Protein AF-A0A1L1SVD8-F1 (afdb_monomer)

Radius of gyration: 27.03 Å; Cα contacts (8 Å, |Δi|>4): 14; chains: 1; bounding box: 53×36×68 Å

Nearest PDB structures (foldseek):
  6id1-assembly1_P  TM=9.908E-01  e=1.249E-09  Homo sapiens
  8c6j-assembly1_P  TM=9.129E-01  e=4.809E-10  Homo sapiens
  6qdv-assembly1_P  TM=8.972E-01  e=2.088E-09  Homo sapiens
  5xjc-assembly1_P  TM=9.632E-01  e=3.655E-08  Homo sapiens
  8xi2-assembly1_P  TM=9.242E-01  e=6.176E-03  Chlamydomonas reinhardtii

Sequence (79 aa):
MTTAARPTFEPARGGRGKGEGDLSQLSKQYSSRDLPSHTKIKYRQTTQDAPEEVRNRDFRRELEERERAAARDKNRDRP

Secondary structure (DSSP, 8-state):
--------SSPPPSSSSTTSSSHHHH-----TTSS----SPPPPPTTS--HHHHHT--HHHHHHHHHHHHHHHHHHS--

Solvent-accessible surface 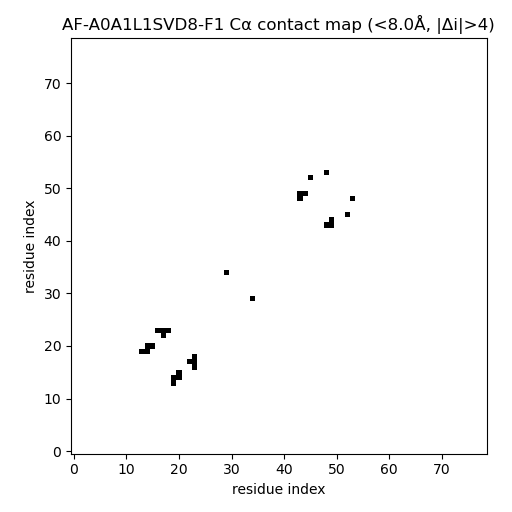area (backbone atoms only — not comparable to full-atom values): 5483 Å² total; per-residue (Å²): 137,83,80,79,83,68,86,83,90,70,81,91,77,84,63,80,52,83,65,53,62,70,46,53,77,72,58,90,78,78,55,91,82,72,51,97,66,82,91,68,87,83,75,63,44,87,94,61,70,20,71,74,61,54,71,74,53,68,61,67,64,54,48,55,51,51,50,52,50,52,51,51,52,58,59,68,74,50,131

pLDDT: mean 86.73, std 9.41, range [55.53, 96.69]

Mean predicted aligned error: 9.61 Å

Foldseek 3Di:
DDPPDDDDPDDDDDQPDQPNDCNVVPDPDDDPVRPDDCPDDDAQDVVRPHVVVVVPDDPVVVVVVVVVVVVVVVVVPPD

Structure (mmCIF, N/CA/C/O backbone):
data_AF-A0A1L1SVD8-F1
#
_entry.id   AF-A0A1L1SVD8-F1
#
loop_
_atom_s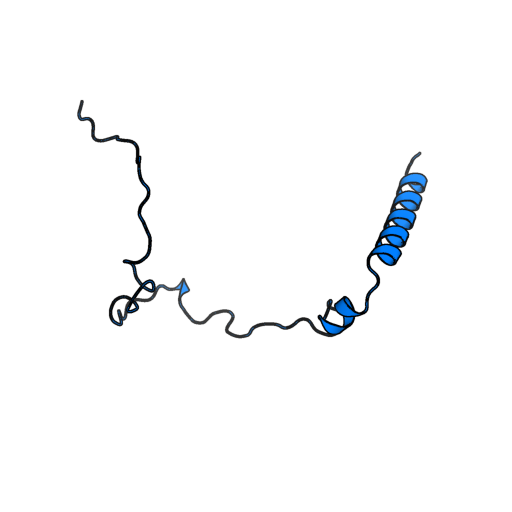ite.group_PDB
_atom_site.id
_atom_site.type_symbol
_atom_site.label_atom_id
_atom_site.label_alt_id
_atom_site.label_comp_id
_atom_site.label_asym_id
_atom_site.label_entity_id
_atom_site.label_seq_id
_atom_site.pdbx_PDB_ins_code
_atom_site.Cartn_x
_atom_site.Cartn_y
_atom_site.Cartn_z
_atom_site.occupancy
_atom_site.B_iso_or_equiv
_atom_site.auth_seq_id
_atom_site.auth_comp_id
_atom_site.auth_asym_id
_atom_site.auth_atom_id
_atom_site.pdbx_PDB_model_num
ATOM 1 N N . MET A 1 1 ? -6.760 9.378 -47.231 1.00 55.53 1 MET A N 1
ATOM 2 C CA . MET A 1 1 ? -6.596 9.311 -45.761 1.00 55.53 1 MET A CA 1
ATOM 3 C C . MET A 1 1 ? -6.077 7.926 -45.409 1.00 55.53 1 MET A C 1
ATOM 5 O O . MET A 1 1 ? -6.689 6.962 -45.846 1.00 55.53 1 MET A O 1
ATOM 9 N N . THR A 1 2 ? -4.936 7.805 -44.726 1.00 71.06 2 THR A N 1
ATOM 10 C CA . THR A 1 2 ? -4.359 6.502 -44.347 1.00 71.06 2 THR A CA 1
ATOM 11 C C . THR A 1 2 ? -4.910 6.043 -42.993 1.00 71.06 2 THR A C 1
ATOM 13 O O . THR A 1 2 ? -5.038 6.827 -42.056 1.00 71.06 2 THR A O 1
ATOM 16 N N . THR A 1 3 ? -5.259 4.763 -42.883 1.00 73.94 3 THR A N 1
ATOM 17 C CA . THR A 1 3 ? -5.948 4.141 -41.735 1.00 73.94 3 THR A CA 1
ATOM 18 C C . THR A 1 3 ? -4.982 3.707 -40.624 1.00 73.94 3 THR A C 1
ATOM 20 O O . THR A 1 3 ? -5.083 2.605 -40.090 1.00 73.94 3 THR A O 1
ATOM 23 N N . ALA A 1 4 ? -3.992 4.541 -40.298 1.00 79.88 4 ALA A N 1
ATOM 24 C CA . ALA A 1 4 ? -2.970 4.197 -39.305 1.00 79.88 4 ALA A CA 1
ATOM 25 C C . ALA A 1 4 ? -3.524 4.148 -37.867 1.00 79.88 4 ALA A C 1
ATOM 27 O O . ALA A 1 4 ? -3.015 3.400 -37.031 1.00 79.88 4 ALA A O 1
ATOM 28 N N . ALA A 1 5 ? -4.586 4.908 -37.583 1.00 85.50 5 ALA A N 1
ATOM 29 C CA . ALA A 1 5 ? -5.307 4.828 -36.320 1.00 85.50 5 ALA A CA 1
ATOM 30 C C . ALA A 1 5 ? -6.192 3.570 -36.304 1.00 85.50 5 ALA A C 1
ATOM 32 O O . ALA A 1 5 ? -7.231 3.523 -36.961 1.00 85.50 5 ALA A O 1
ATOM 33 N N . ARG A 1 6 ? -5.774 2.551 -35.550 1.00 87.50 6 ARG A N 1
ATOM 34 C CA . ARG A 1 6 ? -6.539 1.322 -35.292 1.00 87.50 6 ARG A CA 1
ATOM 35 C C . ARG A 1 6 ? -6.638 1.071 -33.783 1.00 87.50 6 ARG A C 1
ATOM 37 O O . ARG A 1 6 ? -5.670 1.363 -33.080 1.00 87.50 6 ARG A O 1
ATOM 44 N N . PRO A 1 7 ? -7.765 0.543 -33.276 1.00 90.69 7 PRO A N 1
ATOM 45 C CA . PRO A 1 7 ? -7.881 0.161 -31.872 1.00 90.69 7 PRO A CA 1
ATOM 46 C C . PRO A 1 7 ? -7.044 -1.092 -31.564 1.00 90.69 7 PRO A C 1
ATOM 48 O O . PRO A 1 7 ? -6.795 -1.929 -32.436 1.00 90.69 7 PRO A O 1
ATOM 51 N N . THR A 1 8 ? -6.622 -1.231 -30.308 1.00 90.00 8 THR A N 1
ATOM 52 C CA . THR A 1 8 ? -5.962 -2.439 -29.798 1.00 90.00 8 THR A CA 1
ATOM 53 C C . THR A 1 8 ? -7.030 -3.424 -29.327 1.00 90.00 8 THR A C 1
ATOM 55 O O . THR A 1 8 ? -7.708 -3.156 -28.340 1.00 90.00 8 THR A O 1
ATOM 58 N N . PHE A 1 9 ? -7.191 -4.550 -30.024 1.00 91.25 9 PHE A N 1
ATOM 59 C CA . PHE A 1 9 ? -8.176 -5.580 -29.662 1.00 91.25 9 PHE A CA 1
ATOM 60 C C . PHE A 1 9 ? -7.642 -6.607 -28.655 1.00 91.25 9 PHE A C 1
ATOM 62 O O . PHE A 1 9 ? -8.416 -7.175 -27.892 1.00 91.25 9 PHE A O 1
ATOM 69 N N . GLU A 1 10 ? -6.323 -6.811 -28.615 1.00 90.88 10 GLU A N 1
ATOM 70 C CA . GLU A 1 10 ? -5.653 -7.702 -27.665 1.00 90.88 10 GLU A CA 1
ATOM 71 C C . GLU A 1 10 ? -4.480 -6.971 -26.991 1.00 90.88 10 GLU A C 1
ATOM 73 O O . GLU A 1 10 ? -3.667 -6.356 -27.690 1.00 90.88 10 GLU A O 1
ATOM 78 N N . PRO A 1 11 ? -4.367 -7.002 -25.649 1.00 92.31 11 PRO A N 1
ATOM 79 C CA . PRO A 1 11 ? -3.278 -6.342 -24.938 1.00 92.31 11 PRO A CA 1
ATOM 80 C C . PRO A 1 11 ? -1.960 -7.123 -25.056 1.00 92.31 11 PRO A C 1
ATOM 82 O O . PRO A 1 11 ? -1.944 -8.341 -25.247 1.00 92.31 11 PRO A O 1
ATOM 85 N N . ALA A 1 12 ? -0.833 -6.432 -24.868 1.00 91.31 12 ALA A N 1
ATOM 86 C CA . ALA A 1 12 ? 0.470 -7.082 -24.758 1.00 91.31 12 ALA A CA 1
ATOM 87 C C . ALA A 1 12 ? 0.531 -7.971 -23.501 1.00 91.31 12 ALA A C 1
ATOM 89 O O . ALA A 1 12 ? 0.122 -7.556 -22.415 1.00 91.31 12 ALA A O 1
ATOM 90 N N . ARG A 1 13 ? 1.056 -9.192 -23.646 1.00 89.31 13 ARG A N 1
ATOM 91 C CA . ARG A 1 13 ? 1.257 -10.134 -22.533 1.00 89.31 13 ARG A CA 1
ATOM 92 C C . ARG A 1 13 ? 2.652 -9.950 -21.9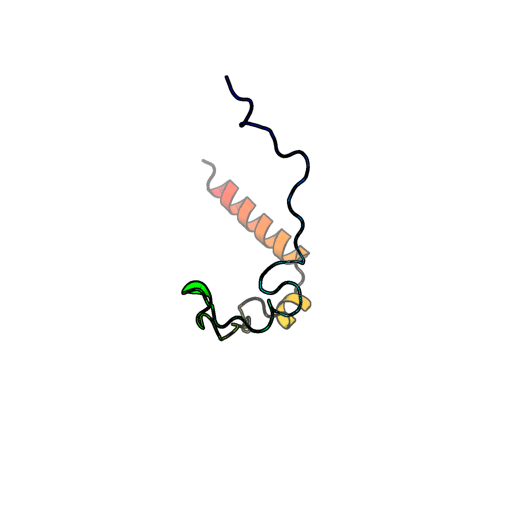30 1.00 89.31 13 ARG A C 1
ATOM 94 O O . ARG A 1 13 ? 3.622 -9.825 -22.674 1.00 89.31 13 ARG A O 1
ATOM 101 N N . GLY A 1 14 ? 2.744 -9.974 -20.600 1.00 89.69 14 GLY A N 1
ATOM 102 C CA . GLY A 1 14 ? 4.023 -10.040 -19.883 1.00 89.69 14 GLY A CA 1
ATOM 103 C C . GLY A 1 14 ? 4.698 -11.412 -20.018 1.00 89.69 14 GLY A C 1
ATOM 104 O O . GLY A 1 14 ? 4.102 -12.365 -20.524 1.00 89.69 14 GLY A O 1
ATOM 105 N N . GLY A 1 15 ? 5.945 -11.518 -19.565 1.00 84.50 15 GLY A N 1
ATOM 106 C CA . GLY A 1 15 ? 6.760 -12.742 -19.590 1.00 84.50 15 GLY A CA 1
ATOM 107 C C . GLY A 1 15 ? 7.919 -12.727 -20.595 1.00 84.50 15 GLY A C 1
ATOM 108 O O . GLY A 1 15 ? 8.560 -13.755 -20.812 1.00 84.50 15 GLY A O 1
ATOM 109 N N . ARG A 1 16 ? 8.175 -11.594 -21.260 1.00 82.00 16 ARG A N 1
ATOM 110 C CA . ARG A 1 16 ? 9.236 -11.444 -22.280 1.00 82.00 16 ARG A CA 1
ATOM 111 C C . ARG A 1 16 ? 10.175 -10.260 -22.009 1.00 82.00 16 ARG A C 1
ATOM 113 O O . ARG A 1 16 ? 11.143 -10.089 -22.743 1.00 82.00 16 ARG A O 1
ATOM 120 N N . GLY A 1 17 ? 9.892 -9.442 -20.996 1.00 79.38 17 GLY A N 1
ATOM 121 C CA . GLY A 1 17 ? 10.625 -8.223 -20.665 1.00 79.38 17 GLY A CA 1
ATOM 122 C C . GLY A 1 17 ? 11.728 -8.393 -19.614 1.00 79.38 17 GLY A C 1
ATOM 123 O O . GLY A 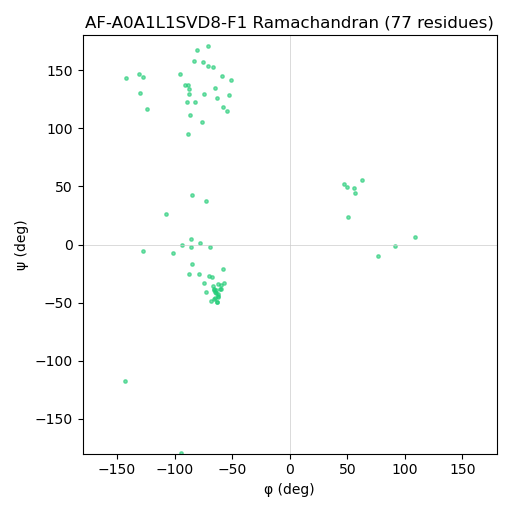1 17 ? 11.980 -9.476 -19.076 1.00 79.38 17 GLY A O 1
ATOM 124 N N . LYS A 1 18 ? 12.396 -7.273 -19.303 1.00 77.44 18 LYS A N 1
ATOM 125 C CA . LYS A 1 18 ? 13.428 -7.177 -18.257 1.00 77.44 18 LYS A CA 1
ATOM 126 C C . LYS A 1 18 ? 12.841 -7.595 -16.906 1.00 77.44 18 LYS A C 1
ATOM 128 O O . LYS A 1 18 ? 11.936 -6.942 -16.405 1.00 77.44 18 LYS A O 1
ATOM 133 N N . GLY A 1 19 ? 13.387 -8.661 -16.322 1.00 79.38 19 GLY A N 1
ATOM 134 C CA . GLY A 1 19 ? 12.968 -9.174 -15.011 1.00 79.38 19 GLY A CA 1
ATOM 135 C C . GLY A 1 19 ? 11.874 -10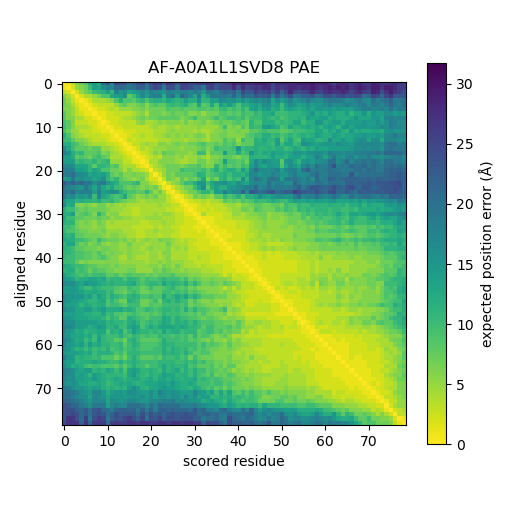.247 -15.032 1.00 79.38 19 GLY A C 1
ATOM 136 O O . GLY A 1 19 ? 11.525 -10.745 -13.971 1.00 79.38 19 GLY A O 1
ATOM 137 N N . GLU A 1 20 ? 11.352 -10.630 -16.202 1.00 82.06 20 GLU A N 1
ATOM 138 C CA . GLU A 1 20 ? 10.204 -11.554 -16.299 1.00 82.06 20 GLU A CA 1
ATOM 139 C C . GLU A 1 20 ? 10.590 -13.002 -16.661 1.00 82.06 20 GLU A C 1
ATOM 141 O O . GLU A 1 20 ? 9.751 -13.898 -16.637 1.00 82.06 20 GLU A O 1
ATOM 146 N N . GLY A 1 21 ? 11.861 -13.235 -16.994 1.00 79.69 21 GLY A N 1
ATOM 147 C CA . GLY A 1 21 ? 12.442 -14.551 -17.274 1.00 79.69 21 GLY A CA 1
ATOM 148 C C . GLY A 1 21 ? 13.870 -14.613 -16.741 1.00 79.69 21 GLY A C 1
ATOM 149 O O . GLY A 1 21 ? 14.098 -14.403 -15.556 1.00 79.69 21 GLY A O 1
ATOM 150 N N . ASP A 1 22 ? 14.853 -14.793 -17.621 1.00 75.50 22 ASP A N 1
ATOM 151 C CA . ASP A 1 22 ? 16.289 -14.810 -17.282 1.00 75.50 22 ASP A CA 1
ATOM 152 C C . ASP A 1 22 ? 16.862 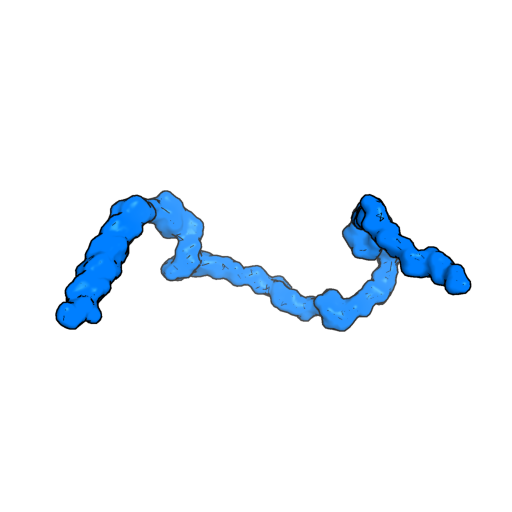-13.408 -16.946 1.00 75.50 22 ASP A C 1
ATOM 154 O O . ASP A 1 22 ? 17.936 -13.027 -17.396 1.00 75.50 22 ASP A O 1
ATOM 158 N N . LEU A 1 23 ? 16.092 -12.552 -16.256 1.00 72.81 23 LEU A N 1
ATOM 159 C CA . LEU A 1 23 ? 16.430 -11.155 -15.925 1.00 72.81 23 LEU A CA 1
ATOM 160 C C . LEU A 1 23 ? 16.892 -10.295 -17.130 1.00 72.81 23 LEU A C 1
ATOM 162 O O . LEU A 1 23 ? 17.579 -9.288 -16.955 1.00 72.81 23 LEU A O 1
ATOM 166 N N . SER A 1 24 ? 16.499 -10.675 -18.356 1.00 67.81 24 SER A N 1
ATOM 167 C CA . SER A 1 24 ? 17.059 -10.158 -19.618 1.00 67.81 24 SER A CA 1
ATOM 168 C C . SER A 1 24 ? 18.590 -10.333 -19.703 1.00 67.81 24 SER A C 1
ATOM 170 O O . SER A 1 24 ? 19.314 -9.381 -19.997 1.00 67.81 24 SER A O 1
ATOM 172 N N . GLN A 1 25 ? 19.064 -11.545 -19.401 1.00 63.94 25 GLN A N 1
ATOM 173 C CA . GLN A 1 25 ? 20.442 -12.048 -19.490 1.00 63.94 25 GLN A CA 1
ATOM 174 C C . GLN A 1 25 ? 21.499 -11.104 -18.895 1.00 63.94 25 GLN A C 1
ATOM 176 O O . GLN A 1 25 ? 22.480 -10.755 -19.547 1.00 63.94 25 GLN A O 1
ATOM 181 N N . LEU A 1 26 ? 21.285 -10.665 -17.647 1.00 67.81 26 LEU A N 1
ATOM 182 C CA . LEU A 1 26 ? 22.199 -9.793 -16.886 1.00 67.81 26 LEU A CA 1
ATOM 183 C C . LEU A 1 26 ? 22.538 -8.458 -17.576 1.00 67.81 26 LEU A C 1
ATOM 185 O O . LEU A 1 26 ? 23.681 -7.992 -17.573 1.00 67.81 26 LEU A O 1
ATOM 189 N N . SER A 1 27 ? 21.524 -7.792 -18.131 1.00 79.62 27 SER A N 1
ATOM 190 C CA . SER A 1 27 ? 21.666 -6.404 -18.574 1.00 79.62 27 SER A CA 1
ATOM 191 C C . SER A 1 27 ? 22.222 -5.514 -17.453 1.00 79.62 27 SER A C 1
ATOM 193 O O . SER A 1 27 ? 21.687 -5.468 -16.346 1.00 79.62 27 SER A O 1
ATOM 195 N N . LYS A 1 28 ? 23.277 -4.751 -17.765 1.00 85.81 28 LYS A N 1
ATOM 196 C CA . LYS A 1 28 ? 23.884 -3.757 -16.857 1.00 85.81 28 LYS A CA 1
ATOM 197 C C . LYS A 1 28 ? 23.085 -2.450 -16.778 1.00 85.81 28 LYS A C 1
ATOM 199 O O . LYS A 1 28 ? 23.508 -1.510 -16.113 1.00 85.81 28 LYS A O 1
ATOM 204 N N . GLN A 1 29 ? 21.958 -2.362 -17.483 1.00 88.38 29 GLN A N 1
ATOM 205 C CA . GLN A 1 29 ? 21.123 -1.166 -17.516 1.00 88.38 29 GLN A CA 1
ATOM 206 C C . GLN A 1 29 ? 20.207 -1.118 -16.285 1.00 88.38 29 GLN A C 1
ATOM 208 O O . GLN A 1 29 ? 19.391 -2.018 -16.061 1.00 88.38 29 GLN A O 1
ATOM 213 N N . TYR A 1 30 ? 20.301 -0.037 -15.514 1.00 88.75 30 TYR A N 1
ATOM 214 C CA . TYR A 1 30 ? 19.422 0.249 -14.382 1.00 88.75 30 TYR A CA 1
ATOM 215 C C . TYR A 1 30 ? 18.889 1.680 -14.471 1.00 88.75 30 TYR A C 1
ATOM 217 O O . TYR A 1 30 ? 19.554 2.581 -14.983 1.00 88.75 30 TYR A O 1
ATOM 225 N N . SER A 1 31 ? 17.659 1.883 -14.004 1.00 92.06 31 SER A N 1
ATOM 226 C CA . SER A 1 31 ? 17.045 3.206 -13.912 1.00 92.06 31 SER A CA 1
ATOM 227 C C . SER A 1 31 ? 17.488 3.910 -12.632 1.00 92.06 31 SER A C 1
ATOM 229 O O . SER A 1 31 ? 17.813 3.261 -11.641 1.00 92.06 31 SER A O 1
ATOM 231 N N . SER A 1 32 ? 17.401 5.242 -12.588 1.00 92.31 32 SER A N 1
ATOM 232 C CA . SER A 1 32 ? 17.611 6.006 -11.347 1.00 92.31 32 SER A CA 1
ATOM 233 C C . SER A 1 32 ? 16.661 5.595 -10.209 1.00 92.31 32 SER A C 1
ATOM 235 O O . SER A 1 32 ? 16.960 5.827 -9.043 1.00 92.31 32 SER A O 1
ATOM 237 N N . ARG A 1 33 ? 15.525 4.968 -10.544 1.00 93.38 33 ARG A N 1
ATOM 238 C CA . ARG A 1 33 ? 14.527 4.465 -9.588 1.00 93.38 33 ARG A CA 1
ATOM 239 C C . ARG A 1 33 ? 14.848 3.067 -9.060 1.00 93.38 33 ARG A C 1
ATOM 241 O O . ARG A 1 33 ? 14.299 2.687 -8.036 1.00 93.38 33 ARG A O 1
ATOM 248 N N . ASP A 1 34 ? 15.741 2.339 -9.732 1.00 92.00 34 ASP A N 1
ATOM 249 C CA . ASP A 1 34 ? 16.170 0.996 -9.325 1.00 92.00 34 ASP A CA 1
ATOM 250 C C . ASP A 1 34 ? 17.323 1.049 -8.305 1.00 92.00 34 ASP A C 1
ATOM 252 O O . ASP A 1 34 ? 17.801 0.011 -7.848 1.00 92.00 34 ASP A O 1
ATOM 256 N N . LEU A 1 35 ? 17.811 2.249 -7.958 1.00 93.06 35 LEU A N 1
ATOM 257 C CA . LEU A 1 35 ? 18.841 2.403 -6.934 1.00 93.06 35 LEU A CA 1
ATOM 258 C C . LEU A 1 35 ? 18.298 2.004 -5.553 1.00 93.06 35 LEU A C 1
ATOM 260 O O . LEU A 1 35 ? 17.103 2.159 -5.290 1.00 93.06 35 LEU A O 1
ATOM 264 N N . PRO A 1 36 ? 19.173 1.551 -4.635 1.00 95.38 36 PRO A N 1
ATOM 265 C CA . PRO A 1 36 ? 18.766 1.174 -3.290 1.00 95.38 36 PRO A CA 1
ATOM 266 C C . PRO A 1 36 ? 18.017 2.303 -2.573 1.00 95.38 36 PRO A C 1
ATOM 268 O O . PRO A 1 36 ? 18.581 3.346 -2.248 1.00 95.38 36 PRO A O 1
ATOM 271 N N . SER A 1 37 ? 16.739 2.062 -2.294 1.00 95.25 37 SER A N 1
ATOM 272 C CA . SER A 1 37 ? 15.873 2.939 -1.512 1.00 95.25 37 SER A CA 1
ATOM 273 C C . SER A 1 37 ? 14.955 2.088 -0.643 1.00 95.25 37 SER A C 1
ATOM 275 O O . SER A 1 37 ? 14.546 1.003 -1.048 1.00 95.25 37 SER A O 1
ATOM 277 N N . HIS A 1 38 ? 14.672 2.551 0.578 1.00 95.38 38 HIS A N 1
ATOM 278 C CA . HIS A 1 38 ? 13.884 1.812 1.573 1.00 95.38 38 HIS A CA 1
ATOM 279 C C . HIS A 1 38 ? 14.349 0.360 1.787 1.00 95.38 38 HIS A C 1
ATOM 281 O O . HIS A 1 38 ? 13.556 -0.575 1.839 1.00 95.38 38 HIS A O 1
ATOM 287 N N . THR A 1 39 ? 15.653 0.174 1.993 1.00 96.25 39 THR A N 1
ATOM 288 C CA . THR A 1 39 ? 16.286 -1.144 2.194 1.00 96.25 39 THR A CA 1
ATOM 289 C C . THR A 1 39 ? 15.938 -1.821 3.526 1.00 96.25 39 THR A C 1
ATOM 291 O O . THR A 1 39 ? 16.388 -2.934 3.788 1.00 96.25 39 THR A O 1
ATOM 294 N N . LYS A 1 40 ? 15.147 -1.166 4.388 1.00 96.69 40 LYS A N 1
ATOM 295 C CA . LYS A 1 40 ? 14.738 -1.673 5.701 1.00 96.69 40 LYS A CA 1
ATOM 296 C C . LYS A 1 40 ? 13.217 -1.692 5.823 1.00 96.69 40 LYS A C 1
ATOM 298 O O . LYS A 1 40 ? 12.576 -0.642 5.838 1.00 96.69 40 LYS A O 1
ATOM 303 N N . ILE A 1 41 ? 12.664 -2.891 5.984 1.00 96.56 41 ILE A N 1
ATOM 304 C CA . ILE A 1 41 ? 11.242 -3.097 6.272 1.00 96.56 41 ILE A CA 1
ATOM 305 C C . ILE A 1 41 ? 10.973 -2.719 7.733 1.00 96.56 41 ILE A C 1
ATOM 307 O O . ILE A 1 41 ? 11.674 -3.164 8.643 1.00 96.56 41 ILE A O 1
ATOM 311 N N . LYS A 1 42 ? 9.955 -1.883 7.957 1.00 96.31 42 LYS A N 1
ATOM 312 C CA . LYS A 1 42 ? 9.476 -1.536 9.299 1.00 96.31 42 LYS A CA 1
ATOM 313 C C . LYS A 1 42 ? 8.438 -2.561 9.743 1.00 96.31 42 LYS A C 1
ATOM 315 O O . LYS A 1 42 ? 7.462 -2.790 9.035 1.00 96.31 42 LYS A O 1
ATOM 320 N N . TYR A 1 43 ? 8.622 -3.109 10.937 1.00 95.69 43 TYR A N 1
ATOM 321 C CA . TYR A 1 43 ? 7.638 -3.974 11.580 1.00 95.69 43 TYR A CA 1
ATOM 322 C C . TYR A 1 43 ? 6.767 -3.167 12.538 1.00 95.69 43 TYR A C 1
ATOM 324 O O . TYR A 1 43 ? 7.248 -2.222 13.175 1.00 95.69 43 TYR A O 1
ATOM 332 N N . ARG A 1 44 ? 5.494 -3.559 12.653 1.00 95.44 44 ARG A N 1
ATOM 333 C CA . ARG A 1 44 ? 4.582 -3.005 13.659 1.00 95.44 44 ARG A CA 1
ATOM 334 C C . ARG A 1 44 ? 5.108 -3.347 15.047 1.00 95.44 44 ARG A C 1
ATOM 336 O O . ARG A 1 44 ? 5.385 -4.510 15.326 1.00 95.44 44 ARG A O 1
ATOM 343 N N . GLN A 1 45 ? 5.282 -2.327 15.878 1.00 93.44 45 GLN A N 1
ATOM 344 C CA . GLN A 1 45 ? 5.662 -2.508 17.277 1.00 93.44 45 GLN A CA 1
ATOM 345 C C . GLN A 1 45 ? 4.437 -2.860 18.124 1.00 93.44 45 GLN A C 1
ATOM 347 O O . GLN A 1 45 ? 3.296 -2.682 17.685 1.00 93.44 45 GLN A O 1
ATOM 352 N N . THR A 1 46 ? 4.674 -3.312 19.355 1.00 88.06 46 THR A N 1
ATOM 353 C CA . THR A 1 46 ? 3.633 -3.304 20.389 1.00 88.06 46 THR A CA 1
ATOM 354 C C . THR A 1 46 ? 3.028 -1.900 20.461 1.00 88.06 46 THR A C 1
ATOM 356 O O . THR A 1 46 ? 3.748 -0.919 2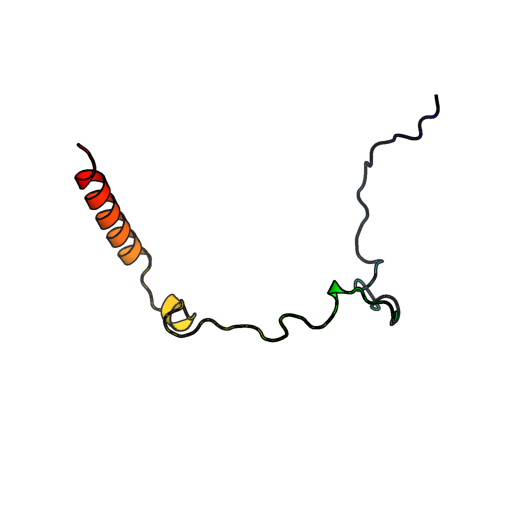0.262 1.00 88.06 46 THR A O 1
ATOM 359 N N . THR A 1 47 ? 1.711 -1.785 20.654 1.00 90.06 47 THR A N 1
ATOM 360 C CA . THR A 1 47 ? 0.891 -0.553 20.509 1.00 90.06 47 THR A CA 1
ATOM 361 C C . THR A 1 47 ? 0.538 -0.093 19.084 1.00 90.06 47 THR A C 1
ATOM 363 O O . THR A 1 47 ? -0.308 0.786 18.934 1.00 90.06 47 THR A O 1
ATOM 366 N N . GLN A 1 48 ? 1.118 -0.672 18.023 1.00 91.81 48 GLN A N 1
ATOM 367 C CA . GLN A 1 48 ? 0.835 -0.306 16.618 1.00 91.81 48 GLN A CA 1
ATOM 368 C C . GLN A 1 48 ? 0.012 -1.363 15.866 1.00 91.81 48 GLN A C 1
ATOM 370 O O . GLN A 1 48 ? 0.140 -1.496 14.640 1.00 91.81 48 GLN A O 1
ATOM 375 N N . ASP A 1 49 ? -0.785 -2.143 16.597 1.00 90.75 49 ASP A N 1
ATOM 376 C CA . ASP A 1 49 ? -1.456 -3.349 16.101 1.00 90.75 49 ASP A CA 1
ATOM 377 C C . ASP A 1 49 ? -0.453 -4.427 15.670 1.00 90.75 49 ASP A C 1
ATOM 379 O O . ASP A 1 49 ? -0.456 -4.916 14.536 1.00 90.75 49 ASP A O 1
ATOM 383 N N . ALA A 1 50 ? 0.439 -4.798 16.591 1.00 92.25 50 ALA A N 1
ATOM 384 C CA . ALA A 1 50 ? 1.235 -6.007 16.430 1.00 92.25 50 ALA A CA 1
ATOM 385 C C . ALA A 1 50 ? 0.303 -7.234 16.310 1.00 92.25 50 ALA A C 1
ATOM 387 O O . ALA A 1 50 ? -0.738 -7.280 16.973 1.00 92.25 50 ALA A O 1
ATOM 388 N N . PRO A 1 51 ? 0.660 -8.248 15.501 1.00 91.31 51 PRO A N 1
ATOM 389 C CA . PRO A 1 51 ? -0.219 -9.388 15.225 1.00 91.31 51 PRO A CA 1
ATOM 390 C C . PRO A 1 51 ? -0.659 -10.135 16.493 1.00 91.31 51 PRO A C 1
ATOM 392 O O . PRO A 1 51 ? -1.795 -10.595 16.562 1.00 91.31 51 PRO A O 1
ATOM 395 N N . GLU A 1 52 ? 0.196 -10.191 17.516 1.00 89.81 52 GLU A N 1
ATOM 396 C CA . GLU A 1 52 ? -0.114 -10.827 18.803 1.00 89.81 52 GLU A CA 1
ATOM 397 C C . GLU A 1 52 ? -1.221 -10.097 19.583 1.00 89.81 52 GLU A C 1
ATOM 399 O O . GLU A 1 52 ? -2.090 -10.728 20.182 1.00 89.81 52 GLU A O 1
ATOM 404 N N . GLU A 1 53 ? -1.236 -8.761 19.548 1.00 88.62 53 GLU A N 1
ATOM 405 C CA . GLU A 1 53 ? -2.266 -7.951 20.212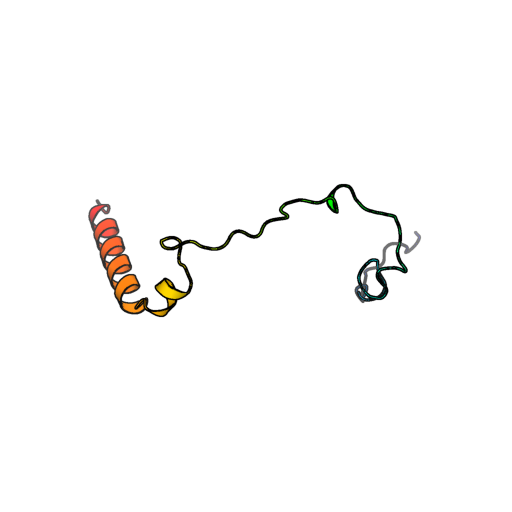 1.00 88.62 53 GLU A CA 1
ATOM 406 C C . GLU A 1 53 ? -3.599 -8.034 19.460 1.00 88.62 53 GLU A C 1
ATOM 408 O O . GLU A 1 53 ? -4.660 -8.153 20.070 1.00 88.62 53 GLU A O 1
ATOM 413 N N . VAL A 1 54 ? -3.538 -7.996 18.127 1.00 91.81 54 VAL A N 1
ATOM 414 C CA . VAL A 1 54 ? -4.706 -8.088 17.236 1.00 91.81 54 VAL A CA 1
ATOM 415 C C . VAL A 1 54 ? -5.388 -9.448 17.381 1.00 91.81 54 VAL A C 1
ATOM 417 O O . VAL A 1 54 ? -6.613 -9.519 17.406 1.00 91.81 54 VAL A O 1
ATOM 420 N N . ARG A 1 55 ? -4.614 -10.528 17.522 1.00 90.62 55 ARG A N 1
ATOM 421 C CA . ARG A 1 55 ? -5.140 -11.895 17.630 1.00 90.62 55 ARG A CA 1
ATOM 422 C C . ARG A 1 55 ? -6.016 -12.117 18.864 1.00 90.62 55 ARG A C 1
ATOM 424 O O . ARG A 1 55 ? -6.968 -12.886 18.792 1.00 90.62 55 ARG A O 1
ATOM 431 N N . ASN A 1 56 ? -5.700 -11.455 19.975 1.00 89.25 56 ASN A N 1
ATOM 432 C CA . ASN A 1 56 ? -6.402 -11.629 21.250 1.00 89.25 56 ASN A CA 1
ATOM 433 C C . ASN A 1 56 ? -7.546 -10.619 21.460 1.00 89.25 56 ASN A C 1
ATOM 435 O O . ASN A 1 56 ? -8.202 -10.643 22.502 1.00 89.25 56 ASN A O 1
ATOM 439 N N . ARG A 1 57 ? -7.780 -9.709 20.505 1.00 89.62 57 ARG A N 1
ATOM 440 C CA . ARG A 1 57 ? -8.756 -8.622 20.634 1.00 89.62 57 ARG A CA 1
ATOM 441 C C . ARG A 1 57 ? -10.151 -9.067 20.194 1.00 89.62 57 ARG A C 1
ATOM 443 O O . ARG A 1 57 ? -10.321 -9.639 19.121 1.00 89.62 57 ARG A O 1
ATOM 450 N N . ASP A 1 58 ? -11.165 -8.747 20.998 1.00 92.69 58 ASP A N 1
ATOM 451 C CA . ASP A 1 58 ? -12.567 -8.901 20.597 1.00 92.69 58 ASP A CA 1
ATOM 452 C C . ASP A 1 58 ? -13.065 -7.637 19.884 1.00 92.69 58 ASP A C 1
ATOM 454 O O . ASP A 1 58 ? -13.499 -6.664 20.510 1.00 92.69 58 ASP A O 1
ATOM 458 N N . PHE A 1 59 ? -12.999 -7.666 18.553 1.00 93.88 59 PHE A N 1
ATOM 459 C CA . PHE A 1 59 ? -13.381 -6.539 17.707 1.00 93.88 59 PHE A CA 1
ATOM 460 C C . PHE A 1 59 ? -14.875 -6.222 17.737 1.00 93.88 59 PHE A C 1
ATOM 462 O O . PHE A 1 59 ? -15.231 -5.069 17.514 1.00 93.88 59 PHE A O 1
ATOM 469 N N . ARG A 1 60 ? -15.760 -7.197 17.999 1.00 93.56 60 ARG A N 1
ATOM 470 C CA . ARG A 1 60 ? -17.211 -6.939 17.972 1.00 93.56 60 ARG A CA 1
ATOM 471 C C . ARG A 1 60 ? -17.610 -6.029 19.120 1.00 93.56 60 ARG A C 1
ATOM 473 O O . ARG A 1 60 ? -18.256 -5.009 18.903 1.00 93.56 60 ARG A O 1
ATOM 480 N N . ARG A 1 61 ? -17.155 -6.368 20.325 1.00 94.62 61 ARG A N 1
ATOM 481 C CA . ARG A 1 61 ? -17.449 -5.586 21.525 1.00 94.62 61 ARG A CA 1
ATOM 482 C C . ARG A 1 61 ? -16.876 -4.170 21.441 1.00 94.62 61 ARG A C 1
ATOM 484 O O . ARG A 1 61 ? -17.575 -3.214 21.761 1.00 94.62 61 ARG A O 1
ATOM 491 N N . GLU A 1 62 ? -15.622 -4.030 21.008 1.00 92.31 62 GLU A N 1
ATOM 492 C CA . GLU A 1 62 ? -14.972 -2.717 20.883 1.00 92.31 62 GLU A CA 1
ATOM 493 C C . GLU A 1 62 ? -15.639 -1.842 19.811 1.00 92.31 62 GLU A C 1
ATOM 495 O O . GLU A 1 62 ? -15.806 -0.638 20.009 1.00 92.31 62 GLU A O 1
ATOM 500 N N . LEU A 1 63 ? -16.050 -2.440 18.689 1.00 94.75 63 LEU A N 1
ATOM 501 C CA . LEU A 1 63 ? -16.754 -1.733 17.624 1.00 94.75 63 LEU A CA 1
ATOM 502 C C . LEU A 1 63 ? -18.102 -1.205 18.121 1.00 94.75 63 LEU A C 1
ATOM 504 O O . LEU A 1 63 ? -18.366 -0.014 17.975 1.00 94.75 63 LEU A O 1
ATOM 508 N N . GLU A 1 64 ? -18.913 -2.041 18.772 1.00 94.75 64 GLU A N 1
ATOM 509 C CA . GLU A 1 64 ? -20.207 -1.616 19.322 1.00 94.75 64 GLU A CA 1
ATOM 510 C C . GLU A 1 64 ? -20.064 -0.494 20.362 1.00 94.75 64 GLU A C 1
ATOM 512 O O . GLU A 1 64 ? -20.884 0.426 20.419 1.00 94.75 64 GLU A O 1
ATOM 517 N N . GLU A 1 65 ? -19.022 -0.543 21.195 1.00 94.38 65 GLU A N 1
ATOM 518 C CA . GLU A 1 65 ? -18.737 0.510 22.170 1.00 94.38 65 GLU A CA 1
ATOM 519 C C . GLU A 1 65 ? -18.377 1.835 21.486 1.00 94.38 65 GLU A C 1
ATOM 521 O O . GLU A 1 65 ? -18.932 2.882 21.836 1.00 94.38 65 GLU A O 1
ATOM 526 N N . ARG A 1 66 ? -17.500 1.792 20.475 1.00 94.19 66 ARG A N 1
ATOM 527 C CA . ARG A 1 66 ? -17.107 2.976 19.697 1.00 94.19 66 ARG A CA 1
ATOM 528 C C . ARG A 1 66 ? -18.272 3.559 18.909 1.00 9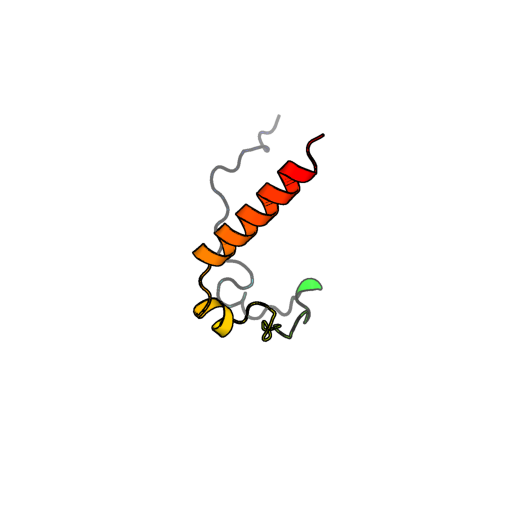4.19 66 ARG A C 1
ATOM 530 O O . ARG A 1 66 ? -18.432 4.776 18.887 1.00 94.19 66 ARG A O 1
ATOM 537 N N . GLU A 1 67 ? -19.111 2.720 18.312 1.00 93.06 67 GLU A N 1
ATOM 538 C CA . GLU A 1 67 ? -20.323 3.164 17.621 1.00 93.06 67 GLU A CA 1
ATOM 539 C C . GLU A 1 67 ? -21.317 3.809 18.587 1.00 93.06 67 GLU A C 1
ATOM 541 O O . GLU A 1 67 ? -21.875 4.866 18.286 1.00 93.06 67 GLU A O 1
ATOM 546 N N . ARG A 1 68 ? -21.500 3.236 19.782 1.00 92.81 68 ARG A N 1
ATOM 547 C CA . ARG A 1 68 ? -22.348 3.829 20.822 1.00 92.81 68 ARG A CA 1
ATOM 548 C C . ARG A 1 68 ? -21.821 5.189 21.274 1.00 92.81 68 ARG A C 1
ATOM 550 O O . ARG A 1 68 ? -22.623 6.103 21.459 1.00 92.81 68 ARG A O 1
ATOM 557 N N . ALA A 1 69 ? -20.508 5.334 21.459 1.00 92.50 69 ALA A N 1
ATOM 558 C CA . ALA A 1 69 ? -19.886 6.614 21.798 1.00 92.50 69 ALA A CA 1
ATOM 559 C C . ALA A 1 69 ? -20.079 7.645 20.673 1.00 92.50 69 ALA A C 1
ATOM 561 O O . ALA A 1 69 ? -20.618 8.722 20.919 1.00 92.50 69 ALA A O 1
ATOM 562 N N . ALA A 1 70 ? -19.773 7.276 19.428 1.00 93.12 70 ALA A N 1
ATOM 563 C CA . ALA A 1 70 ? -19.950 8.149 18.269 1.00 93.12 70 ALA A CA 1
ATOM 564 C C . ALA A 1 70 ? -21.417 8.576 18.065 1.00 93.12 70 ALA A C 1
ATOM 566 O O . ALA A 1 70 ? -21.695 9.728 17.733 1.00 93.12 70 ALA A O 1
ATOM 567 N N . ALA A 1 71 ? -22.379 7.675 18.297 1.00 90.62 71 ALA A N 1
ATOM 568 C CA . ALA A 1 71 ? -23.804 7.994 18.236 1.00 90.62 71 ALA A CA 1
ATOM 569 C C . ALA A 1 71 ? -24.240 8.967 19.345 1.00 90.62 71 ALA A C 1
ATOM 571 O O . ALA A 1 71 ? -25.094 9.823 19.107 1.00 90.62 71 ALA A O 1
ATOM 572 N N . ARG A 1 72 ? -23.663 8.858 20.550 1.00 88.19 72 ARG A N 1
ATOM 573 C CA . ARG A 1 72 ? -23.909 9.804 21.651 1.00 88.19 72 ARG A CA 1
ATOM 574 C C . ARG A 1 72 ? -23.372 11.192 21.319 1.00 88.19 72 ARG A C 1
ATOM 576 O O . ARG A 1 72 ? -24.118 12.155 21.472 1.00 88.19 72 ARG A O 1
ATOM 583 N N . ASP A 1 73 ? -22.147 11.280 20.812 1.00 87.44 73 ASP A N 1
ATOM 584 C CA . ASP A 1 73 ? -21.542 12.557 20.417 1.00 87.44 73 ASP A CA 1
ATOM 585 C C . ASP A 1 73 ? -22.338 13.218 19.285 1.00 87.44 73 ASP A C 1
ATOM 587 O O . ASP A 1 73 ? -22.722 14.381 19.386 1.00 87.44 73 ASP A O 1
ATOM 591 N N . LYS A 1 74 ? -22.746 12.444 18.271 1.00 86.38 74 LYS A N 1
ATOM 592 C CA . LYS A 1 74 ? -23.599 12.937 17.179 1.00 86.38 74 LYS A CA 1
ATOM 593 C C . LYS A 1 74 ? -24.952 13.487 17.653 1.00 86.38 74 LYS A C 1
ATOM 595 O O . LYS A 1 74 ? -25.479 14.412 17.042 1.00 86.38 74 LYS A O 1
ATOM 600 N N . ASN A 1 75 ? -25.542 12.906 18.699 1.00 78.69 75 ASN A N 1
ATOM 601 C CA . ASN A 1 75 ? -26.800 13.395 19.271 1.00 78.69 75 ASN A CA 1
ATOM 602 C C . ASN A 1 75 ? -26.605 14.621 20.174 1.00 78.69 75 ASN A C 1
ATOM 604 O O . ASN A 1 75 ? -27.540 15.398 20.323 1.00 78.69 75 ASN A O 1
ATOM 608 N N . ARG A 1 76 ? -25.414 14.800 20.758 1.00 74.19 76 ARG A N 1
ATOM 609 C CA . ARG A 1 76 ? -25.050 15.980 21.553 1.00 74.19 76 ARG A CA 1
ATOM 610 C C . ARG A 1 76 ? -24.781 17.209 20.680 1.00 74.19 76 ARG A C 1
ATOM 612 O O . ARG A 1 76 ? -25.106 18.313 21.096 1.00 74.19 76 ARG A O 1
ATOM 619 N N . ASP A 1 77 ? -24.236 17.003 19.482 1.00 66.62 77 ASP A N 1
ATOM 620 C CA . ASP A 1 77 ? -23.954 18.058 18.496 1.00 66.62 77 ASP A CA 1
ATOM 621 C C . ASP A 1 77 ? -25.159 18.404 17.598 1.00 66.62 77 ASP A C 1
ATOM 623 O O . ASP A 1 77 ? -25.044 19.204 16.665 1.00 66.62 77 ASP A O 1
ATOM 627 N N . ARG A 1 78 ? -26.330 17.803 17.848 1.00 63.50 78 ARG A N 1
ATOM 628 C CA . ARG A 1 78 ? -27.573 18.142 17.150 1.00 63.50 78 ARG A CA 1
ATOM 629 C C . ARG A 1 78 ? -28.278 19.269 17.927 1.00 63.50 78 ARG A C 1
ATOM 631 O O . ARG A 1 78 ? -28.503 19.069 19.118 1.00 63.50 78 ARG A O 1
ATOM 638 N N . PRO A 1 79 ? -28.572 20.426 17.300 1.00 62.84 79 PRO A N 1
ATOM 639 C CA . PRO A 1 79 ? -29.181 21.570 17.981 1.00 62.84 79 PRO A CA 1
ATOM 640 C C . PRO A 1 79 ? -30.586 21.268 18.510 1.00 62.84 79 PRO A C 1
ATOM 642 O O . PRO A 1 79 ? -31.288 20.434 17.886 1.00 62.84 79 PRO A O 1
#

Organism: Mus musculus (NCBI:txid10090)

InterPro domains:
  IPR006973 Pre-mRNA-splicing factor Cwf15/Cwc15 [PF04889] (1-76)
  IPR006973 Pre-mRNA-splicing factor Cwf15/Cwc15 [PTHR12718] (1-76)